Protein AF-A0A1B6LTX6-F1 (afdb_monomer)

Organism: NCBI:txid36148

Foldseek 3Di:
DVVVVVVVVVVVVVVLLVQQVVVLLVQLVPPDLPPFDFDDVVVLVVVLCVVPPDPDDVPVCVVCVVVVSVVVRVVVRSVVSSVVVLVVCVVDPPPCPSHDNRDDPPPPPDPPPPPDDDPVVVVVVVCVCVVVVVVVVVVVVVVVVVVVVVVVVVVVVPPPDDD

Solvent-accessible surface area (backbone atoms only — not comparable to full-atom values): 9751 Å² total; per-residue (Å²): 112,68,71,56,53,51,51,51,53,48,53,54,50,55,49,54,52,50,54,24,50,52,51,47,50,50,54,42,71,69,49,83,63,90,85,43,75,76,78,55,64,71,58,52,52,52,51,52,54,67,70,60,74,57,102,60,74,60,76,69,44,61,73,48,45,59,56,51,51,52,50,52,50,50,51,52,31,46,52,51,46,41,56,51,51,46,52,52,51,68,74,41,76,74,80,50,82,81,50,63,78,76,80,74,76,76,70,72,73,73,75,78,70,68,93,78,64,57,66,68,58,56,49,51,50,49,50,49,54,49,57,57,45,49,55,52,50,53,50,52,52,51,51,52,52,51,52,51,52,52,50,51,52,50,61,70,67,62,78,70,85,87,126

Mean predicted aligned error: 16.26 Å

pLDDT: mean 79.63, std 12.83, range [39.53, 96.12]

Radius of gyration: 28.4 Å; Cα contacts (8 Å, |Δi|>4): 38; chains: 1; bounding box: 57×63×68 Å

Sequence (163 aa):
PYVFAERVCKAVHDRLEAENAIKYQLYVDCMPTVEGPHLQDVVLSRINYKTIQKKVKRDWIADSNELLLQEVKLLYIRTFCEMTFRKVLMKNPGHFPSVTPPKQKEMAAKPKVPGKADFQEVLKYQRWATLYSINSSVRAMQMVVVACLDIQRNSLYNTAYSK

Secondary structure (DSSP, 8-state):
-HHHHHHHHHHHHHHHHHHHHHHHHHHHHTS--TTPPPPPHHHHHHHHHHHHTS---HHHHHHHHHHHHHHHHHHHHHHHHHHHHHHHHHHSTTT-TT--PPPP----------TT--HHHHHHHHHHHHHHHHHHHHHHHHHHHHHHHHHHHHHHHTTS---

Structure (mmCI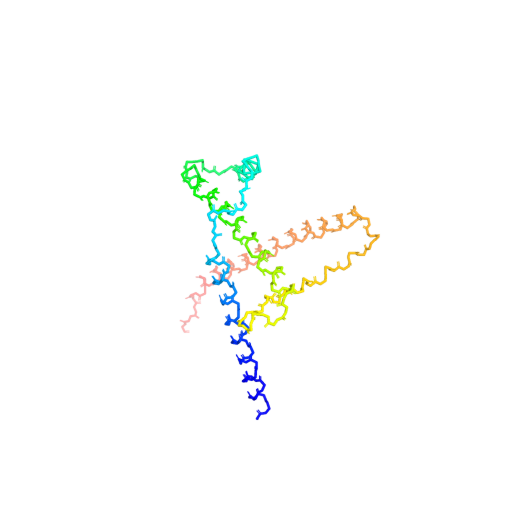F, N/CA/C/O backbone):
data_AF-A0A1B6LTX6-F1
#
_entry.id   AF-A0A1B6LTX6-F1
#
loop_
_atom_site.group_PDB
_atom_site.id
_atom_site.type_symbol
_atom_site.label_atom_id
_atom_site.label_alt_id
_atom_site.label_comp_id
_atom_site.label_asym_id
_atom_site.label_entity_id
_atom_site.label_seq_id
_atom_site.pdbx_PDB_ins_code
_atom_site.Cartn_x
_atom_site.Cartn_y
_atom_site.Cartn_z
_atom_site.occupancy
_atom_site.B_iso_or_equiv
_atom_site.auth_seq_id
_atom_site.auth_comp_id
_atom_site.auth_asym_id
_atom_site.auth_atom_id
_atom_site.pdbx_PDB_model_num
ATOM 1 N N . PRO A 1 1 ? -21.197 -1.316 33.277 1.00 79.62 1 PRO A N 1
ATOM 2 C CA . PRO A 1 1 ? -22.147 -0.962 32.187 1.00 79.62 1 PRO A CA 1
ATOM 3 C C . PRO A 1 1 ? -21.566 0.018 31.152 1.00 79.62 1 PRO A C 1
ATOM 5 O O . PRO A 1 1 ? -21.543 -0.314 29.974 1.00 79.62 1 PRO A O 1
ATOM 8 N N . TYR A 1 2 ? -21.037 1.173 31.581 1.00 88.50 2 TYR A N 1
ATOM 9 C CA . TYR A 1 2 ? -20.524 2.223 30.683 1.00 88.50 2 TYR A CA 1
ATOM 10 C C . TYR A 1 2 ? -19.354 1.769 29.790 1.00 88.50 2 TYR A C 1
ATOM 12 O O . TYR A 1 2 ? -19.431 1.876 28.573 1.00 88.50 2 TYR A O 1
ATOM 20 N N . VAL A 1 3 ? -18.325 1.143 30.374 1.00 92.12 3 VAL A N 1
ATOM 21 C CA . VAL A 1 3 ? -17.152 0.630 29.630 1.00 92.12 3 VAL A CA 1
ATOM 22 C C . VAL A 1 3 ? -17.539 -0.425 28.586 1.00 92.12 3 VAL A C 1
ATOM 24 O O . VAL A 1 3 ? -16.935 -0.514 27.522 1.00 92.12 3 VAL A O 1
ATOM 27 N N . PHE A 1 4 ? -18.557 -1.240 28.873 1.00 93.88 4 PHE A N 1
ATOM 28 C CA . PHE A 1 4 ? -19.065 -2.218 27.911 1.00 93.88 4 PHE A CA 1
ATOM 29 C C . PHE A 1 4 ? -19.769 -1.523 26.740 1.00 93.88 4 PHE A C 1
ATOM 31 O O . PHE A 1 4 ? -19.467 -1.828 25.591 1.00 93.88 4 PHE A O 1
ATOM 38 N N . ALA A 1 5 ? -20.637 -0.546 27.022 1.00 95.19 5 ALA A N 1
ATOM 39 C CA . ALA A 1 5 ? -21.300 0.248 25.989 1.00 95.19 5 ALA A CA 1
ATOM 40 C C . ALA A 1 5 ? -20.290 1.000 25.105 1.00 95.19 5 ALA A C 1
ATOM 42 O O . ALA A 1 5 ? -20.428 1.005 23.885 1.00 95.19 5 ALA A O 1
ATOM 43 N N . GLU A 1 6 ? -19.234 1.559 25.699 1.00 95.00 6 GLU A N 1
ATOM 44 C CA . GLU A 1 6 ? -18.141 2.214 24.975 1.00 95.00 6 GLU A CA 1
ATOM 45 C C . GLU A 1 6 ? -17.409 1.245 24.038 1.00 95.00 6 GLU A C 1
ATOM 47 O O . GLU A 1 6 ? -17.224 1.542 22.858 1.00 95.00 6 GLU A O 1
ATOM 52 N N . ARG A 1 7 ? -17.044 0.052 24.526 1.00 95.06 7 ARG A N 1
ATOM 53 C CA . ARG A 1 7 ? -16.394 -0.983 23.704 1.00 95.06 7 ARG A CA 1
ATOM 54 C C . ARG A 1 7 ? -17.272 -1.431 22.545 1.00 95.06 7 ARG A C 1
ATOM 56 O O . ARG A 1 7 ? -16.766 -1.597 21.441 1.00 95.06 7 ARG A O 1
ATOM 63 N N . VAL A 1 8 ? -18.569 -1.612 22.786 1.00 96.12 8 VAL A N 1
ATOM 64 C CA . VAL A 1 8 ? -19.529 -1.980 21.738 1.00 96.12 8 VAL A CA 1
ATOM 65 C C . VAL A 1 8 ? -19.653 -0.856 20.710 1.00 96.12 8 VAL A C 1
ATOM 67 O O . VAL A 1 8 ? -19.563 -1.121 19.516 1.00 96.12 8 VAL A O 1
ATOM 70 N N . CYS A 1 9 ? -19.779 0.398 21.152 1.00 95.62 9 CYS A N 1
ATOM 71 C CA . CYS A 1 9 ? -19.827 1.561 20.265 1.00 95.62 9 CYS A CA 1
ATOM 72 C C . CYS A 1 9 ? -18.572 1.647 19.384 1.00 95.62 9 CYS A C 1
ATOM 74 O O . CYS A 1 9 ? -18.671 1.772 18.163 1.00 95.62 9 CYS A O 1
ATOM 76 N N . LYS A 1 10 ? -17.391 1.477 19.989 1.00 94.94 10 LYS A N 1
ATOM 77 C CA . LYS A 1 10 ? -16.117 1.450 19.272 1.00 94.94 10 LYS A CA 1
ATOM 78 C C . LYS A 1 10 ? -16.047 0.299 18.269 1.00 94.94 10 LYS A C 1
ATOM 80 O O . LYS A 1 10 ? -15.735 0.538 17.112 1.00 94.94 10 LYS A O 1
ATOM 85 N N . ALA A 1 11 ? -16.399 -0.921 18.670 1.00 96.06 11 ALA A N 1
ATOM 86 C CA . ALA A 1 11 ? -16.388 -2.077 17.775 1.00 96.06 11 ALA A CA 1
ATOM 87 C C . ALA A 1 11 ? -17.328 -1.893 16.570 1.00 96.06 11 ALA A C 1
ATOM 89 O O . ALA A 1 11 ? -16.989 -2.270 15.449 1.00 96.06 11 ALA A O 1
ATOM 90 N N . VAL A 1 12 ? -18.499 -1.281 16.779 1.00 95.81 12 VAL A N 1
ATOM 91 C CA . VAL A 1 12 ? -19.429 -0.942 15.693 1.00 95.81 12 VAL A CA 1
ATOM 92 C C . VAL A 1 12 ? -18.828 0.114 14.764 1.00 95.81 12 VAL A C 1
ATOM 94 O O . VAL A 1 12 ? -18.940 -0.032 13.547 1.00 95.81 12 VAL A O 1
ATOM 97 N N . HIS A 1 13 ? -18.173 1.142 15.308 1.00 93.00 13 HIS A N 1
ATOM 98 C CA . HIS A 1 13 ? -17.490 2.162 14.511 1.00 93.00 13 HIS A CA 1
ATOM 99 C C . HIS A 1 13 ? -16.350 1.569 13.676 1.00 93.00 13 HIS A C 1
ATOM 101 O O . HIS A 1 13 ? -16.315 1.773 12.464 1.00 93.00 13 HIS A O 1
ATOM 107 N N . ASP A 1 14 ? -15.477 0.780 14.305 1.00 92.12 14 ASP A N 1
ATOM 108 C CA . ASP A 1 14 ? -14.331 0.136 13.662 1.00 92.12 14 ASP A CA 1
ATOM 109 C C . ASP A 1 14 ? -14.796 -0.807 12.537 1.00 92.12 14 ASP A C 1
ATOM 111 O O . ASP A 1 14 ? -14.211 -0.826 11.453 1.00 92.12 14 ASP A O 1
ATOM 115 N N . ARG A 1 15 ? -15.901 -1.542 12.746 1.00 94.19 15 ARG A N 1
ATOM 116 C CA . ARG A 1 15 ? -16.520 -2.374 11.703 1.00 94.19 15 ARG A CA 1
ATOM 117 C C . ARG A 1 15 ? -16.983 -1.537 10.513 1.00 94.19 15 ARG A C 1
ATOM 119 O O . ARG A 1 15 ? -16.692 -1.894 9.376 1.00 94.19 15 ARG A O 1
ATOM 126 N N . LEU A 1 16 ? -17.700 -0.439 10.758 1.00 91.06 16 LEU A N 1
ATOM 127 C CA . LEU A 1 16 ? -18.189 0.437 9.689 1.00 91.06 16 LEU A CA 1
ATOM 128 C C . LEU A 1 16 ? -17.034 1.068 8.903 1.00 91.06 16 LEU A C 1
ATOM 130 O O . LEU A 1 16 ? -17.103 1.159 7.678 1.00 91.06 16 LEU A O 1
ATOM 134 N N . GLU A 1 17 ? -15.960 1.465 9.586 1.00 90.75 17 GLU A N 1
ATOM 135 C CA . GLU A 1 17 ? -14.755 1.992 8.946 1.00 90.75 17 GLU A CA 1
ATOM 136 C C . GLU A 1 17 ? -14.069 0.934 8.072 1.00 90.75 17 GLU A C 1
ATOM 138 O O . GLU A 1 17 ? -13.731 1.217 6.919 1.00 90.75 17 GLU A O 1
ATOM 143 N N . ALA A 1 18 ? -13.928 -0.297 8.571 1.00 91.19 18 ALA A N 1
ATOM 144 C CA . ALA A 1 18 ? -13.354 -1.407 7.816 1.00 91.19 18 ALA A CA 1
ATOM 145 C C . ALA A 1 18 ? -14.202 -1.776 6.588 1.00 91.19 18 ALA A C 1
ATOM 147 O O . ALA A 1 18 ? -13.669 -1.904 5.486 1.00 91.19 18 ALA A O 1
ATOM 148 N N . GLU A 1 19 ? -15.524 -1.888 6.743 1.00 92.50 19 GLU A N 1
ATOM 149 C CA . GLU A 1 19 ? -16.448 -2.149 5.633 1.00 92.50 19 GLU A CA 1
ATOM 150 C C . GLU A 1 19 ? -16.364 -1.061 4.564 1.00 92.50 19 GLU A C 1
ATOM 152 O O . GLU A 1 19 ? -16.322 -1.358 3.369 1.00 92.50 19 GLU A O 1
ATOM 157 N N . ASN A 1 20 ? -16.302 0.202 4.985 1.00 91.38 20 ASN A N 1
ATOM 158 C CA . ASN A 1 20 ? -16.135 1.324 4.077 1.00 91.38 20 ASN A CA 1
ATOM 159 C C . ASN A 1 20 ? -14.791 1.267 3.333 1.00 91.38 20 ASN A C 1
ATOM 161 O O . ASN A 1 20 ? -14.758 1.487 2.124 1.00 91.38 20 ASN A O 1
ATOM 165 N N . ALA A 1 21 ? -13.697 0.935 4.024 1.00 90.19 21 ALA A N 1
ATOM 166 C CA . ALA A 1 21 ? -12.375 0.803 3.417 1.00 90.19 21 ALA A CA 1
ATOM 167 C C . ALA A 1 21 ? -12.327 -0.326 2.375 1.00 90.19 21 ALA A C 1
ATOM 169 O O . ALA A 1 21 ? -11.792 -0.127 1.284 1.00 90.19 21 ALA A O 1
ATOM 170 N N . ILE A 1 22 ? -12.931 -1.480 2.676 1.00 92.44 22 ILE A N 1
ATOM 171 C CA . ILE A 1 22 ? -13.027 -2.612 1.743 1.00 92.44 22 ILE A CA 1
ATOM 172 C C . ILE A 1 22 ? -13.838 -2.214 0.512 1.00 92.44 22 ILE A C 1
ATOM 174 O O . ILE A 1 22 ? -13.375 -2.410 -0.609 1.00 92.44 22 ILE A O 1
ATOM 178 N N . LYS A 1 23 ? -15.018 -1.607 0.702 1.00 91.50 23 LYS A N 1
ATOM 179 C CA . LYS A 1 23 ? -15.851 -1.131 -0.412 1.00 91.50 23 LYS A CA 1
ATOM 180 C C . LYS A 1 23 ? -15.088 -0.136 -1.274 1.00 91.50 23 LYS A C 1
ATOM 182 O O . LYS A 1 23 ? -15.062 -0.292 -2.487 1.00 91.50 23 LYS A O 1
ATOM 187 N N . TYR A 1 24 ? -14.446 0.856 -0.659 1.00 92.00 24 TYR A N 1
ATOM 188 C CA . TYR A 1 24 ? -13.656 1.857 -1.369 1.00 92.00 24 TYR A CA 1
ATOM 189 C C . TYR A 1 24 ? -12.577 1.211 -2.248 1.00 92.00 24 TYR A C 1
ATOM 191 O O . TYR A 1 24 ? -12.491 1.534 -3.429 1.00 92.00 24 TYR A O 1
ATOM 199 N N . GLN A 1 25 ? -11.797 0.273 -1.700 1.00 92.06 25 GLN A N 1
ATOM 200 C CA . GLN A 1 25 ? -10.760 -0.428 -2.466 1.00 92.06 25 GLN A CA 1
ATOM 201 C C . GLN A 1 25 ? -11.347 -1.291 -3.582 1.00 92.06 25 GLN A C 1
ATOM 203 O O . GLN A 1 25 ? -10.830 -1.267 -4.692 1.00 92.06 25 GLN A O 1
ATOM 208 N N . LEU A 1 26 ? -12.461 -1.981 -3.328 1.00 92.50 26 LEU A N 1
ATOM 209 C CA . LEU A 1 26 ? -13.153 -2.760 -4.352 1.00 92.50 26 LEU A CA 1
ATOM 210 C C . LEU A 1 26 ? -13.599 -1.879 -5.527 1.00 92.50 26 LEU A C 1
ATOM 212 O O . LEU A 1 26 ? -13.403 -2.255 -6.676 1.00 92.50 26 LEU A O 1
ATOM 216 N N . TYR A 1 27 ? -14.147 -0.689 -5.261 1.00 91.12 27 TYR A N 1
ATOM 217 C CA . TYR A 1 27 ? -14.515 0.248 -6.327 1.00 91.12 27 TYR A CA 1
ATOM 218 C C . TYR A 1 27 ? -13.311 0.680 -7.155 1.00 91.12 27 TYR A C 1
ATOM 220 O O . TYR A 1 27 ? -13.411 0.704 -8.378 1.00 91.12 27 TYR A O 1
ATOM 228 N N . VAL A 1 28 ? -12.190 1.003 -6.504 1.00 91.00 28 VAL A N 1
ATOM 229 C CA . VAL A 1 28 ? -10.943 1.370 -7.190 1.00 91.00 28 VAL A CA 1
ATOM 230 C C . VAL A 1 28 ? -10.435 0.211 -8.054 1.00 91.00 28 VAL A C 1
ATOM 232 O O . VAL A 1 28 ? -10.038 0.440 -9.194 1.00 91.00 28 VAL A O 1
ATOM 235 N N . ASP A 1 29 ? -10.514 -1.020 -7.553 1.00 90.75 29 ASP A N 1
ATOM 236 C CA . ASP A 1 29 ? -10.005 -2.221 -8.230 1.00 90.75 29 ASP A CA 1
ATOM 237 C C . ASP A 1 29 ? -10.873 -2.666 -9.399 1.00 90.75 29 ASP A C 1
ATOM 239 O O . ASP A 1 29 ? -10.371 -3.230 -10.369 1.00 90.75 29 ASP A O 1
ATOM 243 N N . CYS A 1 30 ? -12.164 -2.356 -9.339 1.00 90.25 30 CYS A N 1
ATOM 244 C CA . CYS A 1 30 ? -13.100 -2.587 -10.427 1.00 90.25 30 CYS A CA 1
ATOM 245 C C . CYS A 1 30 ? -13.180 -1.417 -11.423 1.00 90.25 30 CYS A C 1
ATOM 247 O O . CYS A 1 30 ? -13.979 -1.490 -12.359 1.00 90.25 30 CYS A O 1
ATOM 249 N N . MET A 1 31 ? -12.402 -0.335 -11.259 1.00 88.56 31 MET A N 1
ATOM 250 C CA . MET A 1 31 ? -12.407 0.746 -12.249 1.00 88.56 31 MET A CA 1
ATOM 251 C C . MET A 1 31 ? -11.819 0.259 -13.581 1.00 88.56 31 MET A C 1
ATOM 253 O O . MET A 1 31 ? -10.803 -0.437 -13.593 1.00 88.56 31 MET A O 1
ATOM 257 N N . PRO A 1 32 ? -12.416 0.649 -14.721 1.00 85.31 32 PRO A N 1
ATOM 258 C CA . PRO A 1 32 ? -11.897 0.273 -16.027 1.00 85.31 32 PRO A CA 1
ATOM 259 C C . PRO A 1 32 ? -10.491 0.853 -16.231 1.00 85.31 32 PRO A C 1
ATOM 261 O O . PRO A 1 32 ? -10.278 2.060 -16.121 1.00 85.31 32 PRO A O 1
ATOM 264 N N . THR A 1 33 ? -9.533 -0.020 -16.543 1.00 79.19 33 THR A N 1
ATOM 265 C CA . THR A 1 33 ? -8.112 0.323 -16.728 1.00 79.19 33 THR A CA 1
ATOM 266 C C . THR A 1 33 ? -7.697 0.442 -18.196 1.00 79.19 33 THR A C 1
ATOM 268 O O . THR A 1 33 ? -6.610 0.941 -18.476 1.00 79.19 33 THR A O 1
ATOM 271 N N . VAL A 1 34 ? -8.558 0.018 -19.131 1.00 73.19 34 VAL A N 1
ATOM 272 C CA . VAL A 1 34 ? -8.250 -0.113 -20.570 1.00 73.19 34 VAL A CA 1
ATOM 273 C C . VAL A 1 34 ? -7.900 1.230 -21.226 1.00 73.19 34 VAL A C 1
ATOM 275 O O . VAL A 1 34 ? -6.990 1.290 -22.045 1.00 73.19 34 VAL A O 1
ATOM 278 N N . GLU A 1 35 ? -8.559 2.315 -20.817 1.00 71.38 35 GLU A N 1
ATOM 279 C CA . GLU A 1 35 ? -8.303 3.686 -21.302 1.00 71.38 35 GLU A CA 1
ATOM 280 C C . GLU A 1 35 ? -7.593 4.555 -20.246 1.00 71.38 35 GLU A C 1
ATOM 282 O O . GLU A 1 35 ? -7.631 5.786 -20.285 1.00 71.38 35 GLU A O 1
ATOM 287 N N . GLY A 1 36 ? -6.973 3.917 -19.250 1.00 72.50 36 GLY A N 1
ATOM 288 C CA . GLY A 1 36 ? -6.288 4.605 -18.163 1.00 72.50 36 GLY A CA 1
ATOM 289 C C . GLY A 1 36 ? -5.067 5.403 -18.639 1.00 72.50 36 GLY A C 1
ATOM 290 O O . GLY A 1 36 ? -4.520 5.155 -19.717 1.00 72.50 36 GLY A O 1
ATOM 291 N N . PRO A 1 37 ? -4.581 6.361 -17.832 1.00 82.12 37 PRO A N 1
ATOM 292 C CA . PRO A 1 37 ? -3.392 7.120 -18.186 1.00 82.12 37 PRO A CA 1
ATOM 293 C C . PRO A 1 37 ? -2.177 6.201 -18.282 1.00 82.12 37 PRO A C 1
ATOM 295 O O . PRO A 1 37 ? -1.912 5.385 -17.396 1.00 82.12 37 PRO A O 1
ATOM 298 N N . HIS A 1 38 ? -1.400 6.378 -19.346 1.00 84.12 38 HIS A N 1
ATOM 299 C CA . HIS A 1 38 ? -0.183 5.608 -19.543 1.00 84.12 38 HIS A CA 1
ATOM 300 C C . HIS A 1 38 ? 1.021 6.315 -18.923 1.00 84.12 38 HIS A C 1
ATOM 302 O O . HIS A 1 38 ? 1.210 7.525 -19.077 1.00 84.12 38 HIS A O 1
ATOM 308 N N . LEU A 1 39 ? 1.867 5.546 -18.240 1.00 87.19 39 LEU A N 1
ATOM 309 C CA . LEU A 1 39 ? 3.146 6.050 -17.761 1.00 87.19 39 LEU A CA 1
ATOM 310 C C . LEU A 1 39 ? 4.108 6.174 -18.950 1.00 87.19 39 LEU A C 1
ATOM 312 O O . LEU A 1 39 ? 4.319 5.208 -19.675 1.00 87.19 39 LEU A O 1
ATOM 316 N N . GLN A 1 40 ? 4.706 7.352 -19.137 1.00 90.50 40 GLN A N 1
ATOM 317 C CA . GLN A 1 40 ? 5.662 7.586 -20.224 1.00 90.50 40 GLN A CA 1
ATOM 318 C C . GLN A 1 40 ? 6.887 6.667 -20.107 1.00 90.50 40 GLN A C 1
ATOM 320 O O . GLN A 1 40 ? 7.485 6.560 -19.030 1.00 90.50 40 GLN A O 1
ATOM 325 N N . ASP A 1 41 ? 7.335 6.100 -21.228 1.00 89.12 41 ASP A N 1
ATOM 326 C CA . ASP A 1 41 ? 8.473 5.168 -21.261 1.00 89.12 41 ASP A CA 1
ATOM 327 C C . ASP A 1 41 ? 9.782 5.798 -20.769 1.00 89.12 41 ASP A C 1
ATOM 329 O O . ASP A 1 41 ? 10.612 5.124 -20.159 1.00 89.12 41 ASP A O 1
ATOM 333 N N . VAL A 1 42 ? 9.953 7.114 -20.939 1.00 92.56 42 VAL A N 1
ATOM 334 C CA . VAL A 1 42 ? 11.101 7.863 -20.398 1.00 92.56 42 VAL A CA 1
ATOM 335 C C . VAL A 1 42 ? 11.117 7.816 -18.866 1.00 92.56 42 VAL A C 1
ATOM 337 O O . VAL A 1 42 ? 12.165 7.632 -18.242 1.00 92.56 42 VAL A O 1
ATOM 340 N N . VAL A 1 43 ? 9.947 7.955 -18.235 1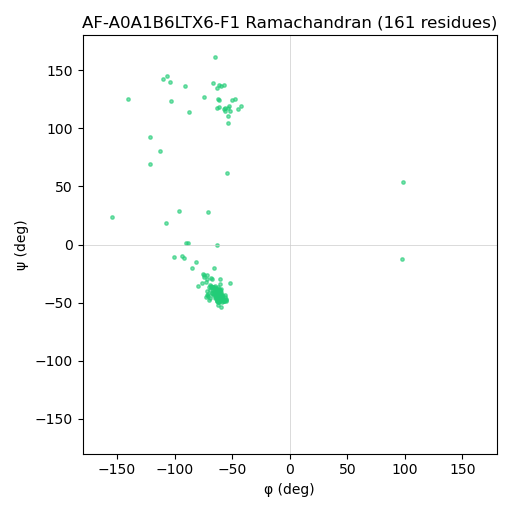.00 90.69 43 VAL A N 1
ATOM 341 C CA . VAL A 1 43 ? 9.808 7.894 -16.774 1.00 90.69 43 VAL A CA 1
ATOM 342 C C . VAL A 1 43 ? 10.012 6.465 -16.289 1.00 90.69 43 VAL A C 1
ATOM 344 O O . VAL A 1 43 ? 10.741 6.264 -15.317 1.00 90.69 43 VAL A O 1
ATOM 347 N N . LEU A 1 44 ? 9.436 5.488 -16.991 1.00 91.00 44 LEU A N 1
ATOM 348 C CA . LEU A 1 44 ? 9.612 4.066 -16.710 1.00 91.00 44 LEU A CA 1
ATOM 349 C C . LEU A 1 44 ? 11.098 3.667 -16.764 1.00 91.00 44 LEU A C 1
ATOM 351 O O . LEU A 1 44 ? 11.626 3.087 -15.817 1.00 91.00 44 LEU A O 1
ATOM 355 N N . SER A 1 45 ? 11.803 4.082 -17.818 1.00 89.44 45 SER A N 1
ATOM 356 C CA . SER A 1 45 ? 13.240 3.847 -18.004 1.00 89.44 45 SER A CA 1
ATOM 357 C C . SER A 1 45 ? 14.068 4.483 -16.890 1.00 89.44 45 SER A C 1
ATOM 359 O O . SER A 1 45 ? 15.011 3.880 -16.381 1.00 89.44 45 SER A O 1
ATOM 361 N N . ARG A 1 46 ? 13.688 5.687 -16.443 1.00 91.31 46 ARG A N 1
ATOM 362 C CA . ARG A 1 46 ? 14.339 6.365 -15.315 1.00 91.31 46 ARG A CA 1
ATOM 363 C C . ARG A 1 46 ? 14.119 5.640 -13.986 1.00 91.31 46 ARG A C 1
ATOM 365 O O . ARG A 1 46 ? 15.041 5.607 -13.173 1.00 91.31 46 ARG A O 1
ATOM 372 N N . ILE A 1 47 ? 12.922 5.101 -13.746 1.00 88.25 47 ILE A N 1
ATOM 373 C CA . ILE A 1 47 ? 12.625 4.281 -12.561 1.00 88.25 47 ILE A CA 1
ATOM 374 C C . ILE A 1 47 ? 13.498 3.026 -12.597 1.00 88.25 47 ILE A C 1
ATOM 376 O O . ILE A 1 47 ? 14.251 2.801 -11.655 1.00 88.25 47 ILE A O 1
ATOM 380 N N . ASN A 1 48 ? 13.478 2.305 -13.720 1.00 87.81 48 ASN A N 1
ATOM 381 C CA . ASN A 1 48 ? 14.250 1.085 -13.941 1.00 87.81 48 ASN A CA 1
ATOM 382 C C . ASN A 1 48 ? 15.762 1.295 -13.732 1.00 87.81 48 ASN A C 1
ATOM 384 O O . ASN A 1 48 ? 16.441 0.543 -13.036 1.00 87.81 48 ASN A O 1
ATOM 388 N N . TYR A 1 49 ? 16.302 2.383 -14.283 1.00 86.38 49 TYR A N 1
ATOM 389 C CA . TYR A 1 49 ? 17.709 2.735 -14.119 1.00 86.38 49 TYR A CA 1
ATOM 390 C C . TYR A 1 49 ? 18.078 2.975 -12.648 1.00 86.38 49 TYR A C 1
ATOM 392 O O . TYR A 1 49 ? 19.110 2.501 -12.178 1.00 86.38 49 TYR A O 1
ATOM 400 N N . LYS A 1 50 ? 17.228 3.678 -11.890 1.00 84.56 50 LYS A N 1
ATOM 401 C CA . LYS A 1 50 ? 17.477 3.966 -10.469 1.00 84.56 50 LYS A CA 1
ATOM 402 C C . LYS A 1 50 ? 17.335 2.740 -9.567 1.00 84.56 50 LYS A C 1
ATOM 404 O O . LYS A 1 50 ? 18.000 2.689 -8.534 1.00 84.56 50 LYS A O 1
ATOM 409 N N . THR A 1 51 ? 16.487 1.777 -9.920 1.00 80.25 51 THR A N 1
ATOM 410 C CA . THR A 1 51 ? 16.272 0.559 -9.124 1.00 80.25 51 THR A CA 1
ATOM 411 C C . THR A 1 51 ? 17.379 -0.474 -9.335 1.00 80.25 51 THR A C 1
ATOM 413 O O . THR A 1 51 ? 17.800 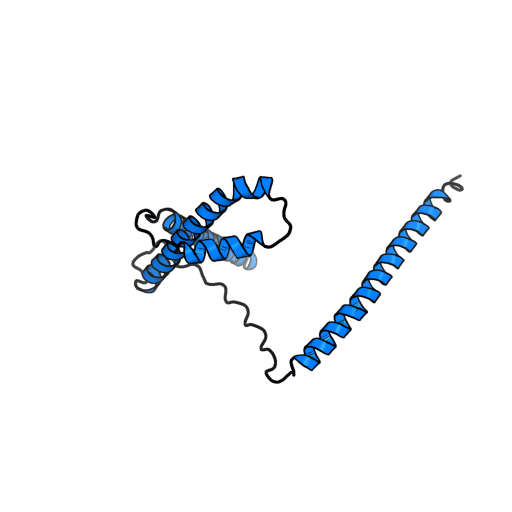-1.109 -8.370 1.00 80.25 51 THR A O 1
ATOM 416 N N . ILE A 1 52 ? 17.924 -0.589 -10.551 1.00 77.75 52 ILE A N 1
ATOM 417 C CA . ILE A 1 52 ? 18.955 -1.585 -10.908 1.00 77.75 52 ILE A CA 1
ATOM 418 C C . ILE A 1 52 ? 20.380 -1.162 -10.490 1.00 77.75 52 ILE A C 1
ATOM 420 O O . ILE A 1 52 ? 21.283 -1.990 -10.413 1.00 77.75 52 ILE A O 1
ATOM 424 N N . GLN A 1 53 ? 20.611 0.108 -10.146 1.00 66.19 53 GLN A N 1
ATOM 425 C CA . GLN A 1 53 ? 21.950 0.668 -9.890 1.00 66.19 53 GLN A CA 1
ATOM 426 C C . GLN A 1 53 ? 22.752 0.079 -8.706 1.00 66.19 53 GLN A C 1
ATOM 428 O O . GLN A 1 53 ? 23.889 0.494 -8.473 1.00 66.19 53 GLN A O 1
ATOM 433 N N . LYS A 1 54 ? 22.225 -0.890 -7.952 1.00 59.12 54 LYS A N 1
ATOM 434 C CA . LYS A 1 54 ? 22.953 -1.553 -6.859 1.00 59.12 54 LYS A CA 1
ATOM 435 C C . LYS A 1 54 ? 23.363 -2.965 -7.268 1.00 59.12 54 LYS A C 1
ATOM 437 O O . LYS A 1 54 ? 22.644 -3.627 -7.996 1.00 59.12 54 LYS A O 1
ATOM 442 N N . LYS A 1 55 ? 24.534 -3.399 -6.785 1.00 58.62 55 LYS A N 1
ATOM 443 C CA . LYS A 1 55 ? 25.232 -4.683 -7.019 1.00 58.62 55 LYS A CA 1
ATOM 444 C C . LYS A 1 55 ? 24.387 -5.937 -6.704 1.00 58.62 55 LYS A C 1
ATOM 446 O O . LYS A 1 55 ? 24.733 -6.711 -5.817 1.00 58.62 55 LYS A O 1
ATOM 451 N N . VAL A 1 56 ? 23.273 -6.137 -7.391 1.00 58.50 56 VAL A N 1
ATOM 452 C CA . VAL A 1 56 ? 22.387 -7.287 -7.224 1.00 58.50 56 VAL A CA 1
ATOM 453 C C . VAL A 1 56 ? 22.620 -8.237 -8.398 1.00 58.50 56 VAL A C 1
ATOM 455 O O . VAL A 1 56 ? 22.871 -7.799 -9.522 1.00 58.50 56 VAL A O 1
ATOM 458 N N . LYS A 1 57 ? 22.635 -9.545 -8.112 1.00 59.91 57 LYS A N 1
ATOM 459 C CA . LYS A 1 57 ? 22.871 -10.612 -9.095 1.00 59.91 57 LYS A CA 1
ATOM 460 C C . LYS A 1 57 ? 21.899 -10.448 -10.270 1.00 59.91 57 LYS A C 1
ATOM 462 O O . LYS A 1 57 ? 20.689 -10.479 -10.069 1.00 59.91 57 LYS A O 1
ATOM 467 N N . ARG A 1 58 ? 22.446 -10.220 -11.469 1.00 63.97 58 ARG A N 1
ATOM 468 C CA . ARG A 1 58 ? 21.698 -9.768 -12.655 1.00 63.97 58 ARG A CA 1
ATOM 469 C C . ARG A 1 58 ? 20.732 -10.816 -13.204 1.00 63.97 58 ARG A C 1
ATOM 471 O O . ARG A 1 58 ? 19.702 -10.433 -13.743 1.00 63.97 58 ARG A O 1
ATOM 478 N N . ASP A 1 59 ? 21.036 -12.095 -13.010 1.00 67.25 59 ASP A N 1
ATOM 479 C CA . ASP A 1 59 ? 20.350 -13.168 -13.733 1.00 67.25 59 ASP A CA 1
ATOM 480 C C . ASP A 1 59 ? 18.893 -13.347 -13.271 1.00 67.25 59 ASP A C 1
ATOM 482 O O . ASP A 1 59 ? 17.995 -13.380 -14.097 1.00 67.25 59 ASP A O 1
ATOM 486 N N . TRP A 1 60 ? 18.619 -13.328 -11.960 1.00 65.06 60 TRP A N 1
ATOM 487 C CA . TRP A 1 60 ? 17.239 -13.434 -11.442 1.00 65.06 60 TRP A CA 1
ATOM 488 C C . TRP A 1 60 ? 16.422 -12.139 -11.595 1.00 65.06 60 TRP A C 1
ATOM 490 O O . TRP A 1 60 ? 15.190 -12.158 -11.657 1.00 65.06 60 TRP A O 1
ATOM 500 N N . ILE A 1 61 ? 17.109 -10.993 -11.650 1.00 68.50 61 ILE A N 1
ATOM 501 C CA . ILE A 1 61 ? 16.450 -9.699 -11.828 1.00 68.50 61 ILE A CA 1
ATOM 502 C C . ILE A 1 61 ? 15.925 -9.565 -13.246 1.00 68.50 61 ILE A C 1
ATOM 504 O O . ILE A 1 61 ? 14.831 -9.046 -13.395 1.00 68.50 61 ILE A O 1
ATOM 508 N N . ALA A 1 62 ? 16.661 -10.008 -14.267 1.00 69.00 62 ALA A N 1
ATOM 509 C CA . ALA A 1 62 ? 16.235 -9.849 -15.656 1.00 69.00 62 ALA A CA 1
ATOM 510 C C . ALA A 1 62 ? 14.838 -10.450 -15.899 1.00 69.00 62 ALA A C 1
ATOM 512 O O . ALA A 1 62 ? 13.968 -9.746 -16.410 1.00 69.00 62 ALA A O 1
ATOM 513 N N . ASP A 1 63 ? 14.606 -11.672 -15.413 1.00 73.19 63 ASP A N 1
ATOM 514 C CA . ASP A 1 63 ? 13.328 -12.382 -15.556 1.00 73.19 63 ASP A CA 1
ATOM 515 C C . ASP A 1 63 ? 12.192 -11.728 -14.750 1.00 73.19 63 ASP A C 1
ATOM 517 O O . ASP A 1 63 ? 11.046 -11.673 -15.191 1.00 73.19 63 ASP A O 1
ATOM 521 N N . SER A 1 64 ? 12.504 -11.185 -13.569 1.00 81.00 64 SER A N 1
ATOM 522 C CA . SER A 1 64 ? 11.504 -10.550 -12.697 1.00 81.00 64 SER A CA 1
ATOM 523 C C . SER A 1 64 ? 11.245 -9.081 -13.051 1.00 81.00 64 SER A C 1
ATOM 525 O O . SER A 1 64 ? 10.221 -8.520 -12.670 1.00 81.00 64 SER A O 1
ATOM 527 N N . ASN A 1 65 ? 12.164 -8.422 -13.760 1.00 84.62 65 ASN A N 1
ATOM 528 C CA . ASN A 1 65 ? 12.109 -6.982 -13.989 1.00 84.62 65 ASN A CA 1
ATOM 529 C C . ASN A 1 65 ? 10.978 -6.597 -14.937 1.00 84.62 65 ASN A C 1
ATOM 531 O O . ASN A 1 65 ? 10.345 -5.566 -14.735 1.00 84.62 65 ASN A O 1
ATOM 535 N N . GLU A 1 66 ? 10.691 -7.416 -15.949 1.00 84.94 66 GLU A N 1
ATOM 536 C CA . GLU A 1 66 ? 9.555 -7.159 -16.833 1.00 84.94 66 GLU A CA 1
ATOM 537 C C . GLU A 1 66 ? 8.230 -7.199 -16.060 1.00 84.94 66 GLU A C 1
ATOM 539 O O . GLU A 1 66 ? 7.438 -6.260 -16.162 1.00 84.94 66 GLU A O 1
ATOM 544 N N . LEU A 1 67 ? 8.036 -8.218 -15.215 1.00 88.62 67 LEU A N 1
ATOM 545 C CA . LEU A 1 67 ? 6.865 -8.332 -14.340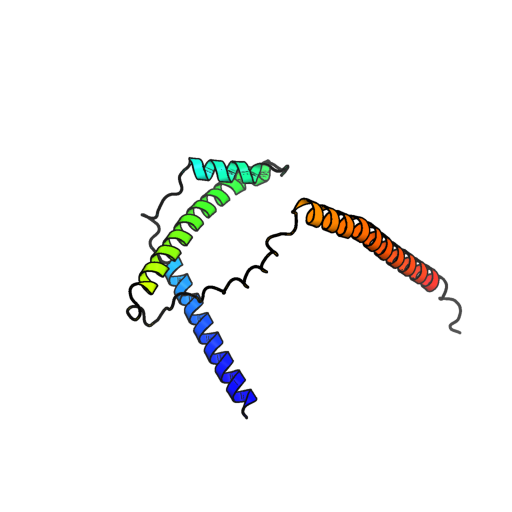 1.00 88.62 67 LEU A CA 1
ATOM 546 C C . LEU A 1 67 ? 6.757 -7.129 -13.395 1.00 88.62 67 LEU A C 1
ATOM 548 O O . LEU A 1 67 ? 5.702 -6.507 -13.302 1.00 88.62 67 LEU A O 1
ATOM 552 N N . LEU A 1 68 ? 7.867 -6.726 -12.770 1.00 88.56 68 LEU A N 1
ATOM 553 C CA . LEU A 1 68 ? 7.906 -5.549 -11.898 1.00 88.56 68 LEU A CA 1
ATOM 554 C C . LEU A 1 68 ? 7.556 -4.257 -12.648 1.00 88.56 68 LEU A C 1
ATOM 556 O O . LEU A 1 68 ? 6.858 -3.395 -12.118 1.00 88.56 68 LEU A O 1
ATOM 560 N N . LEU A 1 69 ? 8.013 -4.092 -13.891 1.00 89.50 69 LEU A N 1
ATOM 561 C CA . LEU A 1 69 ? 7.664 -2.924 -14.699 1.00 89.50 69 LEU A CA 1
ATOM 562 C C . LEU A 1 69 ? 6.182 -2.921 -15.090 1.00 89.50 69 LEU A C 1
ATOM 564 O O . LEU A 1 69 ? 5.564 -1.853 -15.101 1.00 89.50 69 LEU A O 1
ATOM 568 N N . GLN A 1 70 ? 5.598 -4.087 -15.369 1.00 89.25 70 GLN A N 1
ATOM 569 C CA . GLN A 1 70 ? 4.157 -4.223 -15.588 1.00 89.25 70 GLN A CA 1
ATOM 570 C C . GLN A 1 70 ? 3.365 -3.873 -14.318 1.00 89.25 70 GLN A C 1
ATOM 572 O O . GLN A 1 70 ? 2.407 -3.102 -14.392 1.00 89.25 70 GLN A O 1
ATOM 577 N N . GLU A 1 71 ? 3.806 -4.335 -13.146 1.00 90.88 71 GLU A N 1
ATOM 578 C CA . GLU A 1 71 ? 3.208 -3.972 -11.855 1.00 90.88 71 GLU A CA 1
ATOM 579 C C . GLU A 1 71 ? 3.278 -2.465 -11.596 1.00 90.88 71 GLU A C 1
ATOM 581 O O . GLU A 1 71 ? 2.290 -1.859 -11.183 1.00 90.88 71 GLU A O 1
ATOM 586 N N . VAL A 1 72 ? 4.409 -1.820 -11.897 1.00 91.94 72 VAL A N 1
ATOM 587 C CA . VAL A 1 72 ? 4.556 -0.361 -11.772 1.00 91.94 72 VAL A CA 1
ATOM 588 C C . VAL A 1 72 ? 3.554 0.375 -12.664 1.00 91.94 72 VAL A C 1
ATOM 590 O O . VAL A 1 72 ? 2.948 1.354 -12.220 1.00 91.94 72 VAL A O 1
ATOM 593 N N . LYS A 1 73 ? 3.339 -0.089 -13.903 1.00 90.94 73 LYS A N 1
ATOM 594 C CA . LYS A 1 73 ? 2.325 0.483 -14.804 1.00 90.94 73 LYS A CA 1
ATOM 595 C C . LYS A 1 73 ? 0.911 0.305 -14.242 1.00 90.94 73 LYS A C 1
ATOM 597 O O . LYS A 1 73 ? 0.141 1.264 -14.231 1.00 90.94 73 LYS A O 1
ATOM 602 N N . LEU A 1 74 ? 0.583 -0.877 -13.722 1.00 90.38 74 LEU A N 1
ATOM 603 C CA . LEU A 1 74 ? -0.725 -1.160 -13.125 1.00 90.38 74 LEU A CA 1
ATOM 604 C C . LEU A 1 74 ? -0.968 -0.301 -11.877 1.00 90.38 74 LEU A C 1
ATOM 606 O O . LEU A 1 74 ? -2.020 0.324 -11.752 1.00 90.38 74 LEU A O 1
ATOM 610 N N . LEU A 1 75 ? 0.022 -0.190 -10.990 1.00 91.00 75 LEU A N 1
ATOM 611 C CA . LEU A 1 75 ? -0.044 0.660 -9.800 1.00 91.00 75 LEU A CA 1
ATOM 612 C C . LEU A 1 75 ? -0.225 2.138 -10.161 1.00 91.00 75 LEU A C 1
ATOM 614 O O . LEU A 1 75 ? -0.980 2.850 -9.497 1.00 91.00 75 LEU A O 1
ATOM 618 N N . TYR A 1 76 ? 0.422 2.610 -11.226 1.00 92.25 76 TYR A N 1
ATOM 619 C CA . TYR A 1 76 ? 0.210 3.966 -11.723 1.00 92.25 76 TYR A CA 1
ATOM 620 C C . TYR A 1 76 ? -1.249 4.200 -12.147 1.00 92.25 76 TYR A C 1
ATOM 622 O O . TYR A 1 76 ? -1.857 5.188 -11.736 1.00 92.25 76 TYR A O 1
ATOM 630 N N . ILE A 1 77 ? -1.845 3.263 -12.887 1.00 91.56 77 ILE A N 1
ATOM 631 C CA . ILE A 1 77 ? -3.259 3.348 -13.277 1.00 91.56 77 ILE A CA 1
ATOM 632 C C . ILE A 1 77 ? -4.158 3.304 -12.034 1.00 91.56 77 ILE A C 1
ATOM 634 O O . ILE A 1 77 ? -4.994 4.189 -11.859 1.00 91.56 77 ILE A O 1
ATOM 638 N N . ARG A 1 78 ? -3.938 2.348 -11.119 1.00 91.69 78 ARG A N 1
ATOM 639 C CA . ARG A 1 78 ? -4.706 2.208 -9.867 1.00 91.69 78 ARG A CA 1
ATOM 640 C C . ARG A 1 78 ? -4.688 3.493 -9.042 1.00 91.69 78 ARG A C 1
ATOM 642 O O . ARG A 1 78 ? -5.734 3.956 -8.600 1.00 91.69 78 ARG A O 1
ATOM 649 N N . THR A 1 79 ? -3.513 4.094 -8.857 1.00 91.75 79 THR A N 1
ATOM 650 C CA . THR A 1 79 ? -3.377 5.346 -8.094 1.00 91.75 79 THR A CA 1
ATOM 651 C C . THR A 1 79 ? -4.072 6.516 -8.784 1.00 91.75 79 THR A C 1
ATOM 653 O O . THR A 1 79 ? -4.687 7.350 -8.119 1.00 91.75 79 THR A O 1
ATOM 656 N N . PHE A 1 80 ? -4.049 6.581 -10.114 1.00 91.19 80 PHE A N 1
ATOM 657 C CA . PHE A 1 80 ? -4.811 7.588 -10.843 1.00 91.19 80 PHE A CA 1
ATOM 658 C C . PHE A 1 80 ? -6.327 7.399 -10.703 1.00 91.19 80 PHE A C 1
ATOM 660 O O . PHE A 1 80 ? -7.050 8.375 -10.471 1.00 91.19 80 PHE A O 1
ATOM 667 N N . CYS A 1 81 ? -6.804 6.158 -10.813 1.00 90.94 81 CYS A N 1
ATOM 668 C CA . CYS A 1 81 ? -8.195 5.780 -10.579 1.00 90.94 81 CYS A CA 1
ATOM 669 C C . CYS A 1 81 ? -8.632 6.187 -9.168 1.00 90.94 81 CYS A C 1
ATOM 671 O O . CYS A 1 81 ? -9.620 6.903 -9.017 1.00 90.94 81 CYS A O 1
ATOM 673 N N . GLU A 1 82 ? -7.836 5.857 -8.149 1.00 92.00 82 GLU A N 1
ATOM 674 C CA . GLU A 1 82 ? -8.080 6.249 -6.761 1.00 92.00 82 GLU A CA 1
ATOM 675 C C . GLU A 1 82 ? -8.189 7.772 -6.604 1.00 92.00 82 GLU A C 1
ATOM 677 O O . GLU A 1 82 ? -9.148 8.279 -6.019 1.00 92.00 82 GLU A O 1
ATOM 682 N N . MET A 1 83 ? -7.240 8.528 -7.163 1.00 90.75 83 MET A N 1
ATOM 683 C CA . MET A 1 83 ? -7.246 9.990 -7.086 1.00 90.75 83 MET A CA 1
ATOM 684 C C . MET A 1 83 ? -8.465 10.600 -7.780 1.00 90.75 83 MET A C 1
ATOM 686 O O . MET A 1 83 ? -9.027 11.587 -7.297 1.00 90.75 83 MET A O 1
ATOM 690 N N . THR A 1 84 ? -8.883 10.028 -8.906 1.00 89.94 84 THR A N 1
ATOM 691 C CA . THR A 1 84 ? -10.060 10.475 -9.658 1.00 89.94 84 THR A CA 1
ATOM 692 C C . THR A 1 84 ? -11.340 10.156 -8.897 1.00 89.94 84 THR A C 1
ATOM 694 O O . THR A 1 84 ? -12.163 11.047 -8.683 1.00 89.94 84 THR A O 1
ATOM 697 N N . PHE A 1 85 ? -11.474 8.927 -8.403 1.00 90.31 85 PHE A N 1
ATOM 698 C CA . PHE A 1 85 ? -12.609 8.493 -7.599 1.00 90.31 85 PHE A CA 1
ATOM 699 C C . PHE A 1 85 ? -12.752 9.344 -6.336 1.00 90.31 85 PHE A C 1
ATOM 701 O O . PHE A 1 85 ? -13.826 9.873 -6.052 1.00 90.31 85 PHE A O 1
ATOM 708 N N . ARG A 1 86 ? -11.644 9.608 -5.638 1.00 90.19 86 ARG A N 1
ATOM 709 C CA . ARG A 1 86 ? -11.623 10.497 -4.477 1.00 90.19 86 ARG A CA 1
ATOM 710 C C . ARG A 1 86 ? -12.105 11.909 -4.813 1.00 90.19 86 ARG A C 1
ATOM 712 O O . ARG A 1 86 ? -12.886 12.474 -4.052 1.00 90.19 86 ARG A O 1
ATOM 719 N N . LYS A 1 87 ? -11.677 12.488 -5.941 1.00 89.69 87 LYS A N 1
ATOM 720 C CA . LYS A 1 87 ? -12.167 13.803 -6.400 1.00 89.69 87 LYS A CA 1
ATOM 721 C C . LYS A 1 87 ? -13.674 13.789 -6.658 1.00 89.69 87 LYS A C 1
ATOM 723 O O . LYS A 1 87 ? -14.352 14.737 -6.272 1.00 89.69 87 LYS A O 1
ATOM 728 N N . VAL A 1 88 ? -14.193 12.728 -7.274 1.00 89.31 88 VAL A N 1
ATOM 729 C CA . VAL A 1 88 ? -15.630 12.562 -7.538 1.00 89.31 88 VAL A CA 1
ATOM 730 C C . VAL A 1 88 ? -16.424 12.481 -6.232 1.00 89.31 88 VAL A C 1
ATOM 732 O O . VAL A 1 88 ? -17.412 13.201 -6.087 1.00 89.31 88 VAL A O 1
ATOM 735 N N . LEU A 1 89 ? -15.960 11.687 -5.261 1.00 89.06 89 LEU A N 1
ATOM 736 C CA . LEU A 1 89 ? -16.586 11.580 -3.939 1.00 89.06 89 LEU A CA 1
ATOM 737 C C . LEU A 1 89 ? -16.592 12.918 -3.189 1.00 89.06 89 LEU A C 1
ATOM 739 O O . LEU A 1 89 ? -17.597 13.277 -2.584 1.00 89.06 89 LEU A O 1
ATOM 743 N N . MET A 1 90 ? -15.489 13.673 -3.242 1.00 86.31 90 MET A N 1
ATOM 744 C CA . MET A 1 90 ? -15.401 14.984 -2.588 1.00 86.31 90 MET A CA 1
ATOM 745 C C . MET A 1 90 ? -16.278 16.045 -3.265 1.00 86.31 90 MET A C 1
ATOM 747 O O . MET A 1 90 ? -16.816 16.908 -2.579 1.00 86.31 90 MET A O 1
ATOM 751 N N . LYS A 1 91 ? -16.423 16.000 -4.596 1.00 87.81 91 LYS A N 1
ATOM 752 C CA . LYS A 1 91 ? -17.239 16.962 -5.354 1.00 87.81 91 LYS A CA 1
ATOM 753 C C . LYS A 1 91 ? -18.741 16.740 -5.157 1.00 87.81 91 LYS A C 1
ATOM 755 O O . LYS A 1 91 ? -19.491 17.709 -5.185 1.00 87.81 91 LYS A O 1
ATOM 760 N N . ASN A 1 92 ? -19.165 15.492 -4.955 1.00 86.00 92 ASN A N 1
ATOM 761 C CA . ASN A 1 92 ? -20.572 15.109 -4.838 1.00 86.00 92 ASN A CA 1
ATOM 762 C C . ASN A 1 92 ? -20.863 14.432 -3.484 1.00 86.00 92 ASN A C 1
ATOM 764 O O . ASN A 1 92 ? -21.138 13.225 -3.447 1.00 86.00 92 ASN A O 1
ATOM 768 N N . PRO A 1 93 ? -20.810 15.176 -2.363 1.00 79.31 93 PRO A N 1
ATOM 769 C CA . PRO A 1 93 ? -21.140 14.615 -1.059 1.00 79.31 93 PRO A CA 1
ATOM 770 C C . PRO A 1 93 ? -22.603 14.140 -1.049 1.00 79.31 93 PRO A C 1
ATOM 772 O O . PRO A 1 93 ? -23.514 14.904 -1.355 1.00 79.31 93 PRO A O 1
ATOM 775 N N . GLY A 1 94 ? -22.828 12.864 -0.724 1.00 74.00 94 GLY A N 1
ATOM 776 C CA . GLY A 1 94 ? -24.167 12.267 -0.600 1.00 74.00 94 GLY A CA 1
ATOM 777 C C . GLY A 1 94 ? -24.681 11.498 -1.822 1.00 74.00 94 GLY A C 1
ATOM 778 O O . GLY A 1 94 ? -25.627 10.730 -1.681 1.00 74.00 94 GLY A O 1
ATOM 779 N N . HIS A 1 95 ? -24.042 11.611 -2.994 1.00 79.25 95 HIS A N 1
ATOM 780 C CA . HIS A 1 95 ? -24.426 10.803 -4.164 1.00 79.25 95 HIS A CA 1
ATOM 781 C C . HIS A 1 95 ? -24.024 9.325 -4.016 1.00 79.25 95 HIS A C 1
ATOM 783 O O . HIS A 1 95 ? -24.669 8.436 -4.564 1.00 79.25 95 HIS A O 1
ATOM 789 N N . PHE A 1 96 ? -22.981 9.060 -3.226 1.00 77.62 96 PHE A N 1
ATOM 790 C CA . PHE A 1 96 ? -22.491 7.719 -2.918 1.00 77.62 96 PHE A CA 1
ATOM 791 C C . PHE A 1 96 ? -22.729 7.403 -1.434 1.00 77.62 96 PHE A C 1
ATOM 793 O O . PHE A 1 96 ? -21.810 7.513 -0.626 1.00 77.62 96 PHE A O 1
ATOM 800 N N . PRO A 1 97 ? -23.952 7.006 -1.035 1.00 70.12 97 PRO A N 1
ATOM 801 C CA . PRO A 1 97 ? -24.285 6.770 0.373 1.00 70.12 97 PRO A CA 1
ATOM 802 C C . PRO A 1 97 ? -23.519 5.590 0.990 1.00 70.12 97 PRO A C 1
ATOM 804 O O . PRO A 1 97 ? -23.404 5.492 2.206 1.00 70.12 97 PRO A O 1
ATOM 807 N N . SER A 1 98 ? -22.991 4.686 0.159 1.00 76.94 98 SER A N 1
ATOM 808 C CA . SER A 1 98 ? -22.314 3.465 0.612 1.00 76.94 98 SER A CA 1
ATOM 809 C C . SER A 1 98 ? -20.802 3.596 0.797 1.00 76.94 98 SER A C 1
ATOM 811 O O . SER A 1 98 ? -20.200 2.666 1.336 1.00 76.94 98 SER A O 1
ATOM 813 N N . VAL A 1 99 ? -20.183 4.685 0.322 1.00 84.69 99 VAL A N 1
ATOM 814 C CA . VAL A 1 99 ? -18.724 4.847 0.332 1.00 84.69 99 VAL A CA 1
ATOM 815 C C . VAL A 1 99 ? -18.348 6.276 0.683 1.00 84.69 99 VAL A C 1
ATOM 817 O O . VAL A 1 99 ? -18.732 7.229 0.013 1.00 84.69 99 VAL A O 1
ATOM 820 N N . THR A 1 100 ? -17.520 6.408 1.707 1.00 84.50 100 THR A N 1
ATOM 821 C CA . THR A 1 100 ? -16.870 7.654 2.094 1.00 84.50 100 THR A CA 1
ATOM 822 C C . THR A 1 100 ? -15.377 7.558 1.795 1.00 84.50 100 THR A C 1
ATOM 824 O O . THR A 1 100 ? -14.789 6.482 1.951 1.00 84.50 100 THR A O 1
ATOM 827 N N . PRO A 1 101 ? -14.738 8.651 1.342 1.00 82.50 101 PRO A N 1
ATOM 828 C CA . PRO A 1 101 ? -13.303 8.643 1.115 1.00 82.50 101 PRO A CA 1
ATOM 829 C C . PRO A 1 101 ? -12.583 8.315 2.434 1.00 82.50 101 PRO A C 1
ATOM 831 O O . PRO A 1 101 ? -12.966 8.856 3.477 1.00 82.50 101 PRO A O 1
ATOM 834 N N . PRO A 1 102 ? -11.561 7.439 2.417 1.00 79.06 102 PRO A N 1
ATOM 835 C CA . PRO A 1 102 ? -10.853 7.059 3.628 1.00 79.06 102 PRO A CA 1
ATOM 836 C C . PRO A 1 102 ? -10.289 8.303 4.313 1.00 79.06 102 PRO A C 1
ATOM 838 O O . PRO A 1 102 ? -9.748 9.202 3.656 1.00 79.06 102 PRO A O 1
ATOM 841 N N . LYS A 1 103 ? -10.423 8.356 5.645 1.00 74.38 103 LYS A N 1
ATOM 842 C CA . LYS A 1 103 ? -9.843 9.430 6.450 1.00 74.38 103 LYS A CA 1
ATOM 843 C C . LYS A 1 103 ? -8.349 9.451 6.167 1.00 74.38 103 LYS A C 1
ATOM 845 O O . LYS A 1 103 ? -7.634 8.482 6.425 1.00 74.38 103 LYS A O 1
ATOM 850 N N . GLN A 1 104 ? -7.876 10.551 5.598 1.00 67.50 104 GLN A N 1
ATOM 851 C CA . GLN A 1 104 ? -6.451 10.736 5.415 1.00 67.50 104 GLN A CA 1
ATOM 852 C C . GLN A 1 104 ? -5.861 10.785 6.819 1.00 67.50 104 GLN A C 1
ATOM 854 O O . GLN A 1 104 ? -6.255 11.647 7.602 1.00 67.50 104 GLN A O 1
ATOM 859 N N . LYS A 1 105 ? -4.982 9.832 7.162 1.00 64.69 105 LYS A N 1
ATOM 860 C CA . LYS A 1 105 ? -4.238 9.913 8.420 1.00 64.69 105 LYS A CA 1
ATOM 861 C C . LYS A 1 105 ? -3.606 11.294 8.435 1.00 64.69 105 LYS A C 1
ATOM 863 O O . LYS A 1 105 ? -2.800 11.592 7.549 1.00 64.69 105 LYS A O 1
ATOM 868 N N . GLU A 1 106 ? -4.020 12.133 9.380 1.00 55.75 106 GLU A N 1
ATOM 869 C CA . GLU A 1 106 ? -3.321 13.376 9.645 1.00 55.75 106 GLU A CA 1
ATOM 870 C C . GLU A 1 106 ? -1.875 12.962 9.870 1.00 55.75 106 GLU A C 1
ATOM 872 O O . GLU A 1 106 ? -1.561 12.219 10.804 1.00 55.75 106 GLU A O 1
ATOM 877 N N . MET A 1 107 ? -1.002 13.313 8.924 1.00 55.53 107 MET A N 1
ATOM 878 C CA . MET A 1 107 ? 0.416 13.120 9.142 1.00 55.53 107 MET A CA 1
ATOM 879 C C . MET A 1 107 ? 0.703 13.873 10.426 1.00 55.53 107 MET A C 1
ATOM 881 O O . MET A 1 107 ? 0.473 15.084 10.460 1.00 55.53 107 MET A O 1
ATOM 885 N N . ALA A 1 108 ? 1.138 13.150 11.466 1.00 57.88 108 ALA A N 1
ATOM 886 C CA . ALA A 1 108 ? 1.563 13.757 12.715 1.00 57.88 108 ALA A CA 1
ATOM 887 C C . ALA A 1 108 ? 2.393 14.979 12.341 1.00 57.88 108 ALA A C 1
ATOM 889 O O . ALA A 1 108 ? 3.336 14.842 11.548 1.00 57.88 108 ALA A O 1
ATOM 890 N N . ALA A 1 109 ? 1.937 16.160 12.779 1.00 58.75 109 ALA A N 1
ATOM 891 C CA . ALA A 1 109 ? 2.517 17.427 12.369 1.00 58.75 109 ALA A CA 1
ATOM 892 C C . ALA A 1 109 ? 4.030 17.268 12.453 1.00 58.75 109 ALA A C 1
ATOM 894 O O . ALA A 1 109 ? 4.542 16.940 13.527 1.00 58.75 109 ALA A O 1
ATOM 895 N N . LYS A 1 110 ? 4.719 17.381 11.303 1.00 61.41 110 LYS A N 1
ATOM 896 C CA . LYS A 1 110 ? 6.177 17.235 11.269 1.00 61.41 110 LYS A CA 1
ATOM 897 C C . LYS A 1 110 ? 6.697 18.095 12.417 1.00 61.41 110 LYS A C 1
ATOM 899 O O . LYS A 1 110 ? 6.283 19.260 12.472 1.00 61.41 110 LYS A O 1
ATOM 904 N N . PRO A 1 111 ? 7.499 17.545 13.349 1.00 59.41 111 PRO A N 1
ATOM 905 C CA . PRO A 1 111 ? 7.984 18.333 14.469 1.00 59.41 111 PRO A CA 1
ATOM 906 C C . PRO A 1 111 ? 8.558 19.611 13.875 1.00 59.41 111 PRO A C 1
ATOM 908 O O . PRO A 1 111 ? 9.343 19.534 12.925 1.00 59.41 111 PRO A O 1
ATOM 911 N N . LYS A 1 112 ? 8.064 20.771 14.331 1.00 56.31 112 LYS A N 1
ATOM 912 C CA . LYS A 1 112 ? 8.551 22.068 13.860 1.00 56.31 112 LYS A CA 1
ATOM 913 C C . LYS A 1 112 ? 10.058 22.040 14.061 1.00 56.31 112 LYS A C 1
ATOM 915 O O . LYS A 1 112 ? 10.522 22.113 15.194 1.00 56.31 112 LYS A O 1
ATOM 920 N N . VAL A 1 113 ? 10.807 21.866 12.975 1.00 58.81 113 VAL A N 1
ATOM 921 C CA . VAL A 1 113 ? 12.259 21.971 13.025 1.00 58.81 113 VAL A CA 1
ATOM 922 C C . VAL A 1 113 ? 12.508 23.412 13.459 1.00 58.81 113 VAL A C 1
ATOM 924 O O . VAL A 1 113 ? 12.005 24.314 12.781 1.00 58.81 113 VAL A O 1
ATOM 927 N N . PRO A 1 114 ? 13.156 23.664 14.610 1.00 58.53 114 PRO A N 1
ATOM 928 C CA . PRO A 1 114 ? 13.402 25.024 15.058 1.00 58.53 114 PRO A CA 1
ATOM 929 C C . PRO A 1 114 ? 14.171 25.737 13.946 1.00 58.53 114 PRO A C 1
ATOM 931 O O . PRO A 1 114 ? 15.274 25.336 13.580 1.00 58.53 114 PRO A O 1
ATOM 934 N N . GLY A 1 115 ? 13.536 26.747 13.351 1.00 55.94 115 GLY A N 1
ATOM 935 C CA . GLY A 1 115 ? 13.929 27.352 12.076 1.00 55.94 115 GLY A CA 1
ATOM 936 C C . GLY A 1 115 ? 15.207 28.192 12.105 1.00 55.94 115 GLY A C 1
ATOM 937 O O . GLY A 1 115 ? 15.303 29.131 11.325 1.00 55.94 115 GLY A O 1
ATOM 938 N N . LYS A 1 116 ? 16.155 27.903 13.003 1.00 56.97 116 LYS A N 1
ATOM 939 C CA . LYS A 1 116 ? 17.450 28.591 13.138 1.00 56.97 116 LYS A CA 1
ATOM 940 C C . LYS A 1 116 ? 18.550 27.718 13.763 1.00 56.97 116 LYS A C 1
ATOM 942 O O . LYS A 1 116 ? 19.470 28.253 14.366 1.00 56.97 116 LYS A O 1
ATOM 947 N N . ALA A 1 117 ? 18.466 26.392 13.689 1.00 60.78 117 ALA A N 1
ATOM 948 C CA . ALA A 1 117 ? 19.625 25.577 14.044 1.00 60.78 117 ALA A CA 1
ATOM 949 C C . ALA A 1 117 ? 20.491 25.422 12.788 1.00 60.78 117 ALA A C 1
ATOM 951 O O . ALA A 1 117 ? 20.032 24.828 11.809 1.00 60.78 117 ALA A O 1
ATOM 952 N N . ASP A 1 118 ? 21.704 25.984 12.790 1.00 72.69 118 ASP A N 1
ATOM 953 C CA . ASP A 1 118 ? 22.651 25.809 11.690 1.00 72.69 118 ASP A CA 1
ATOM 954 C C . ASP A 1 118 ? 22.816 24.313 11.429 1.00 72.69 118 ASP A C 1
ATOM 956 O O . ASP A 1 118 ? 23.231 23.547 12.304 1.00 72.69 118 ASP A O 1
ATOM 960 N N . PHE A 1 119 ? 22.462 23.876 10.217 1.00 74.62 119 PHE A N 1
ATOM 961 C CA . PHE A 1 119 ? 22.486 22.461 9.846 1.00 74.62 119 PHE A CA 1
ATOM 962 C C . PHE A 1 119 ? 23.846 21.827 10.161 1.00 74.62 119 PHE A C 1
ATOM 964 O O . PHE A 1 119 ? 23.909 20.671 10.568 1.00 74.62 119 PHE A O 1
ATOM 971 N N . GLN A 1 120 ? 24.932 22.598 10.043 1.00 75.94 120 GLN A N 1
ATOM 972 C CA . GLN A 1 120 ? 26.273 22.147 10.396 1.00 75.94 120 GLN A CA 1
ATOM 973 C C . GLN A 1 120 ? 26.449 21.823 11.883 1.00 75.94 120 GLN A C 1
ATOM 975 O O . GLN A 1 120 ? 27.114 20.837 12.195 1.00 75.94 120 GLN A O 1
ATOM 980 N N . GLU A 1 121 ? 25.878 22.602 12.799 1.00 75.38 121 GLU A N 1
ATOM 981 C CA . GLU A 1 121 ? 25.995 22.344 14.238 1.00 75.38 121 GLU A CA 1
ATOM 982 C C . GLU A 1 121 ? 25.169 21.129 14.651 1.00 75.38 121 GLU A C 1
ATOM 984 O O . GLU A 1 121 ? 25.676 20.238 15.335 1.00 75.38 121 GLU A O 1
ATOM 989 N N . VAL A 1 122 ? 23.939 21.022 14.140 1.00 76.25 122 VAL A N 1
ATOM 990 C CA . VAL A 1 122 ? 23.080 19.849 14.367 1.00 76.25 122 VAL A CA 1
ATOM 991 C C . VAL A 1 122 ? 23.728 18.592 13.794 1.00 76.25 122 VAL A C 1
ATOM 993 O O . VAL A 1 122 ? 23.743 17.551 14.447 1.00 76.25 122 VAL A O 1
ATOM 996 N N . LEU A 1 123 ? 24.319 18.680 12.600 1.00 76.00 123 LEU A N 1
ATOM 997 C CA . LEU A 1 123 ? 25.041 17.576 11.972 1.00 76.00 123 LEU A CA 1
ATOM 998 C C . LEU A 1 123 ? 26.281 17.178 12.784 1.00 76.00 123 LEU A C 1
ATOM 1000 O O . LEU A 1 123 ? 26.523 15.985 12.951 1.00 76.00 123 LEU A O 1
ATOM 1004 N N . LYS A 1 124 ? 27.062 18.138 13.299 1.00 76.81 124 LYS A N 1
ATOM 1005 C CA . LYS A 1 124 ? 28.219 17.864 14.171 1.00 76.81 124 LYS A CA 1
ATOM 1006 C C . LYS A 1 124 ? 27.783 17.167 15.458 1.00 76.81 124 LYS A C 1
ATOM 1008 O O . LYS A 1 124 ? 28.361 16.137 15.797 1.00 76.81 124 LYS A O 1
ATOM 1013 N N . TYR A 1 125 ? 26.741 17.670 16.117 1.00 77.88 125 TYR A N 1
ATOM 1014 C CA . TYR A 1 125 ? 26.186 17.064 17.325 1.00 77.88 125 TYR A CA 1
ATOM 1015 C C . TYR A 1 125 ? 25.650 15.653 17.065 1.00 77.88 125 TYR A C 1
ATOM 1017 O O . TYR A 1 125 ? 25.994 14.729 17.791 1.00 77.88 125 TYR A O 1
ATOM 1025 N N . GLN A 1 126 ? 24.870 15.449 16.000 1.00 72.94 126 GLN A N 1
ATOM 1026 C CA . GLN A 1 126 ? 24.318 14.137 15.650 1.00 72.94 126 GLN A CA 1
ATOM 1027 C C . GLN A 1 126 ? 25.407 13.140 15.246 1.00 72.94 126 GLN A C 1
ATOM 1029 O O . GLN A 1 126 ? 25.360 11.981 15.654 1.00 72.94 126 GLN A O 1
ATOM 1034 N N . ARG A 1 127 ? 26.424 13.579 14.493 1.00 71.69 127 ARG A N 1
ATOM 1035 C CA . ARG A 1 127 ? 27.595 12.750 14.171 1.00 71.69 127 ARG A CA 1
ATOM 1036 C C . ARG A 1 127 ? 28.352 12.362 15.431 1.00 71.69 127 ARG A C 1
ATOM 1038 O O . ARG A 1 127 ? 28.672 11.193 15.577 1.00 71.69 127 ARG A O 1
ATOM 1045 N N . TRP A 1 128 ? 28.597 13.304 16.340 1.00 70.81 128 TRP A N 1
ATOM 1046 C CA . TRP A 1 128 ? 29.222 13.031 17.633 1.00 70.81 128 TRP A CA 1
ATOM 1047 C C . TRP A 1 128 ? 28.382 12.043 18.456 1.00 70.81 128 TRP A C 1
ATOM 1049 O O . TRP A 1 128 ? 28.870 10.973 18.809 1.00 70.81 128 TRP A O 1
ATOM 1059 N N . ALA A 1 129 ? 27.096 12.331 18.664 1.00 71.56 129 ALA A N 1
ATOM 1060 C CA . ALA A 1 129 ? 26.187 11.484 19.430 1.00 71.56 129 ALA A CA 1
ATOM 1061 C C . ALA A 1 129 ? 26.138 10.061 18.861 1.00 71.56 129 ALA A C 1
ATOM 1063 O O . ALA A 1 129 ? 26.255 9.095 19.606 1.00 71.56 129 ALA A O 1
ATOM 1064 N N . THR A 1 130 ? 26.060 9.922 17.538 1.00 71.19 130 THR A N 1
ATOM 1065 C CA . THR A 1 130 ? 25.999 8.615 16.877 1.00 71.19 130 THR A CA 1
ATOM 1066 C C . THR A 1 130 ? 27.345 7.887 16.920 1.00 71.19 130 THR A C 1
ATOM 1068 O O . THR A 1 130 ? 27.383 6.708 17.249 1.00 71.19 130 THR A O 1
ATOM 1071 N N . LEU A 1 131 ? 28.467 8.556 16.637 1.00 65.44 131 LEU A N 1
ATOM 1072 C CA . LEU A 1 131 ? 29.792 7.921 16.577 1.00 65.44 131 LEU A CA 1
ATOM 1073 C C . LEU A 1 131 ? 30.265 7.443 17.959 1.00 65.44 131 LEU A C 1
ATOM 1075 O O . LEU A 1 131 ? 30.784 6.334 18.088 1.00 65.44 131 LEU A O 1
ATOM 1079 N N . TYR A 1 132 ? 30.046 8.250 19.002 1.00 59.47 132 TYR A N 1
ATOM 1080 C CA . TYR A 1 132 ? 30.379 7.867 20.376 1.00 59.47 132 TYR A CA 1
ATOM 1081 C C . TYR A 1 132 ? 29.359 6.882 20.956 1.00 59.47 132 TYR A C 1
ATOM 1083 O O . TYR A 1 132 ? 29.764 5.975 21.685 1.00 59.47 132 TYR A O 1
ATOM 1091 N N . SER A 1 133 ? 28.077 6.979 20.573 1.00 67.44 133 SER A N 1
ATOM 1092 C CA . SER A 1 133 ? 27.073 5.978 20.948 1.00 67.44 133 SER A CA 1
ATOM 1093 C C . SER A 1 133 ? 27.329 4.626 20.290 1.00 67.44 133 SER A C 1
ATOM 1095 O O . SER A 1 133 ? 27.103 3.613 20.930 1.00 67.44 133 SER A O 1
ATOM 1097 N N . ILE A 1 134 ? 27.813 4.563 19.046 1.00 71.25 134 ILE A N 1
ATOM 1098 C CA . ILE A 1 134 ? 28.117 3.277 18.401 1.00 71.25 134 ILE A CA 1
ATOM 1099 C C . ILE A 1 134 ? 29.221 2.560 19.173 1.00 71.25 134 ILE A C 1
ATOM 1101 O O . ILE A 1 134 ? 29.066 1.391 19.512 1.00 71.25 134 ILE A O 1
ATOM 1105 N N . ASN A 1 135 ? 30.309 3.255 19.509 1.00 74.88 135 ASN A N 1
ATOM 1106 C CA . ASN A 1 135 ? 31.406 2.644 20.256 1.00 74.88 135 ASN A CA 1
ATOM 1107 C C . ASN A 1 135 ? 30.976 2.216 21.666 1.00 74.88 135 ASN A C 1
ATOM 1109 O O . ASN A 1 135 ? 31.364 1.138 22.118 1.00 74.88 135 ASN A O 1
ATOM 1113 N N . SER A 1 136 ? 30.151 3.013 22.353 1.00 69.50 136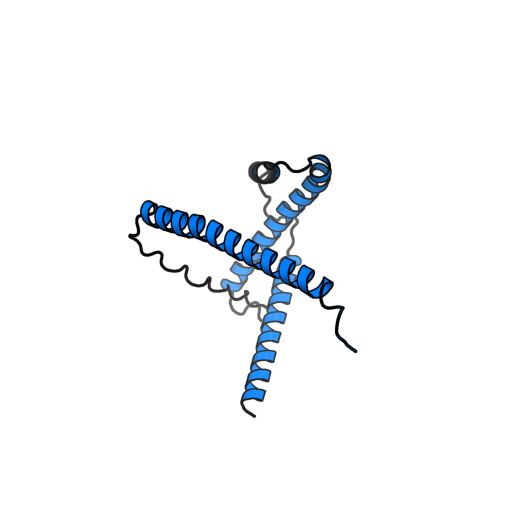 SER A N 1
ATOM 1114 C CA . SER A 1 136 ? 29.630 2.636 23.670 1.00 69.50 136 SER A CA 1
ATOM 1115 C C . SER A 1 136 ? 28.632 1.475 23.590 1.00 69.50 136 SER A C 1
ATOM 1117 O O . SER A 1 136 ? 28.719 0.560 24.406 1.00 69.50 136 SER A O 1
ATOM 1119 N N . SER A 1 137 ? 27.756 1.436 22.582 1.00 74.94 137 SER A N 1
ATOM 1120 C CA . SER A 1 137 ? 26.826 0.327 22.337 1.00 74.94 137 SER A CA 1
ATOM 1121 C C . SER A 1 137 ? 27.552 -0.965 21.954 1.00 74.94 137 SER A C 1
ATOM 1123 O O . SER A 1 137 ? 27.229 -2.022 22.490 1.00 74.94 137 SER A O 1
ATOM 1125 N N . VAL A 1 138 ? 28.569 -0.899 21.089 1.00 80.38 138 VAL A N 1
ATOM 1126 C CA . VAL A 1 138 ? 29.407 -2.057 20.730 1.00 80.38 138 VAL A CA 1
ATOM 1127 C C . VAL A 1 138 ? 30.150 -2.577 21.957 1.00 80.38 138 VAL A C 1
ATOM 1129 O O . VAL A 1 138 ? 30.142 -3.781 22.209 1.00 80.38 138 VAL A O 1
ATOM 1132 N N . ARG A 1 139 ? 30.733 -1.688 22.769 1.00 81.69 139 ARG A N 1
ATOM 1133 C CA . ARG A 1 139 ? 31.423 -2.076 24.005 1.00 81.69 139 ARG A CA 1
ATOM 1134 C C . ARG A 1 139 ? 30.467 -2.691 25.029 1.00 81.69 139 ARG A C 1
ATOM 1136 O O . ARG A 1 139 ? 30.813 -3.696 25.640 1.00 81.69 139 ARG A O 1
ATOM 1143 N N . ALA A 1 140 ? 29.261 -2.145 25.187 1.00 80.12 140 ALA A N 1
ATOM 1144 C CA . ALA A 1 140 ? 28.235 -2.721 26.054 1.00 80.12 140 ALA A CA 1
ATOM 1145 C C . ALA A 1 140 ? 27.836 -4.134 25.595 1.00 80.12 140 ALA A C 1
ATOM 1147 O O . ALA A 1 140 ? 27.812 -5.054 26.408 1.00 80.12 140 ALA A O 1
ATOM 1148 N N . MET A 1 141 ? 27.621 -4.332 24.289 1.00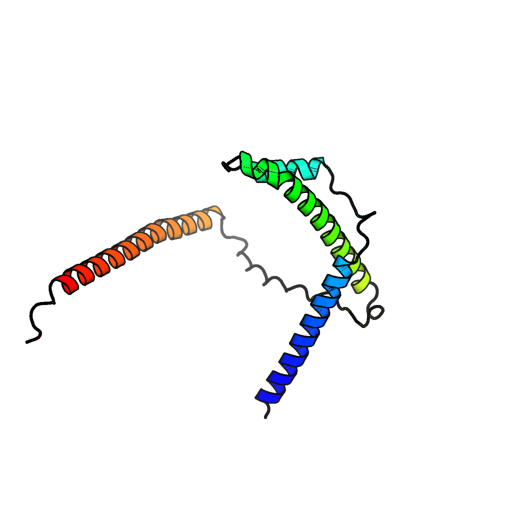 83.69 141 MET A N 1
ATOM 1149 C CA . MET A 1 141 ? 27.330 -5.651 23.713 1.00 83.69 141 MET A CA 1
ATOM 1150 C C . MET A 1 141 ? 28.482 -6.642 23.928 1.00 83.69 141 MET A C 1
ATOM 1152 O O . MET A 1 141 ? 28.242 -7.794 24.279 1.00 83.69 141 MET A O 1
ATOM 1156 N N . GLN A 1 142 ? 29.737 -6.203 23.793 1.00 86.94 142 GLN A N 1
ATOM 1157 C CA . GLN A 1 142 ? 30.906 -7.039 24.088 1.00 86.94 142 GLN A CA 1
ATOM 1158 C C . GLN A 1 142 ? 30.964 -7.458 25.562 1.00 86.94 142 GLN A C 1
ATOM 1160 O O . GLN A 1 142 ? 31.251 -8.619 25.842 1.00 86.94 142 GLN A O 1
ATOM 1165 N N . MET A 1 143 ? 30.652 -6.558 26.501 1.00 87.44 143 MET A N 1
ATOM 1166 C CA . MET A 1 143 ? 30.609 -6.909 27.927 1.00 87.44 143 MET A CA 1
ATOM 1167 C C . MET A 1 143 ? 29.516 -7.937 28.238 1.00 87.44 143 MET A C 1
ATOM 1169 O O . MET A 1 143 ? 29.753 -8.840 29.035 1.00 87.44 143 MET A O 1
ATOM 1173 N N . VAL A 1 144 ? 28.356 -7.851 27.577 1.00 87.44 144 VAL A N 1
ATOM 1174 C CA . VAL A 1 144 ? 27.297 -8.868 27.696 1.00 87.44 144 VAL A CA 1
ATOM 1175 C C . VAL A 1 144 ? 27.794 -10.227 27.202 1.00 87.44 144 VAL A C 1
ATOM 1177 O O . VAL A 1 144 ? 27.624 -11.225 27.895 1.00 87.44 144 VAL A O 1
ATOM 1180 N N . VAL A 1 145 ? 28.466 -10.275 26.047 1.00 91.38 145 VAL A N 1
ATOM 1181 C CA . VAL A 1 145 ? 29.026 -11.525 25.504 1.00 91.38 145 VAL A CA 1
ATOM 1182 C C . VAL A 1 145 ? 30.066 -12.134 26.449 1.00 91.38 145 VAL A C 1
ATOM 1184 O O . VAL A 1 145 ? 30.016 -13.335 26.701 1.00 91.38 145 VAL A O 1
ATOM 1187 N N . VAL A 1 146 ? 30.974 -11.326 27.006 1.00 91.69 146 VAL A N 1
ATOM 1188 C CA . VAL A 1 146 ? 31.970 -11.797 27.985 1.00 91.69 146 VAL A CA 1
ATOM 1189 C C . VAL A 1 146 ? 31.286 -12.361 29.230 1.00 91.69 146 VAL A C 1
ATOM 1191 O O . VAL A 1 146 ? 31.594 -13.481 29.625 1.00 91.69 146 VAL A O 1
ATOM 1194 N N . ALA A 1 147 ? 30.300 -11.654 29.788 1.00 85.94 147 ALA A N 1
ATOM 1195 C CA . ALA A 1 147 ? 29.549 -12.133 30.946 1.00 85.94 147 ALA A CA 1
ATOM 1196 C C . ALA A 1 147 ? 28.813 -13.457 30.660 1.00 85.94 147 ALA A C 1
ATOM 1198 O O . ALA A 1 147 ? 28.816 -14.360 31.495 1.00 85.94 147 ALA A O 1
ATOM 1199 N N . CYS A 1 148 ? 28.223 -13.616 29.470 1.00 85.38 148 CYS A N 1
ATOM 1200 C CA . CYS A 1 148 ? 27.597 -14.874 29.058 1.00 85.38 148 CYS A CA 1
ATOM 1201 C C . CYS A 1 148 ? 28.613 -16.020 28.930 1.00 85.38 148 CYS A C 1
ATOM 1203 O O . CYS A 1 148 ? 28.323 -17.136 29.362 1.00 85.38 148 CYS A O 1
ATOM 1205 N N . LEU A 1 149 ? 29.800 -15.759 28.374 1.00 87.56 149 LEU A N 1
ATOM 1206 C CA . LEU A 1 149 ? 30.875 -16.750 28.269 1.00 87.56 149 LEU A CA 1
ATOM 1207 C C . LEU A 1 149 ? 31.436 -17.141 29.643 1.00 87.56 149 LEU A C 1
ATOM 1209 O O . LEU A 1 149 ? 31.738 -18.314 29.862 1.00 87.56 149 LEU A O 1
ATOM 1213 N N . ASP A 1 150 ? 31.536 -16.198 30.578 1.00 85.62 150 ASP A N 1
ATOM 1214 C CA . ASP A 1 150 ? 31.964 -16.469 31.953 1.00 85.62 150 ASP A CA 1
ATOM 1215 C C . ASP A 1 150 ? 30.929 -17.305 32.711 1.00 85.62 150 ASP A C 1
ATOM 1217 O O . ASP A 1 150 ? 31.296 -18.272 33.378 1.00 85.62 150 ASP A O 1
ATOM 1221 N N . ILE A 1 151 ? 29.631 -17.017 32.556 1.00 82.00 151 ILE A N 1
ATOM 1222 C CA . ILE A 1 151 ? 28.558 -17.862 33.103 1.00 82.00 151 ILE A CA 1
ATOM 1223 C C . ILE A 1 151 ? 28.608 -19.258 32.481 1.00 82.00 151 ILE A C 1
ATOM 1225 O O . ILE A 1 151 ? 28.506 -20.242 33.207 1.00 82.00 151 ILE A O 1
ATOM 1229 N N . GLN A 1 152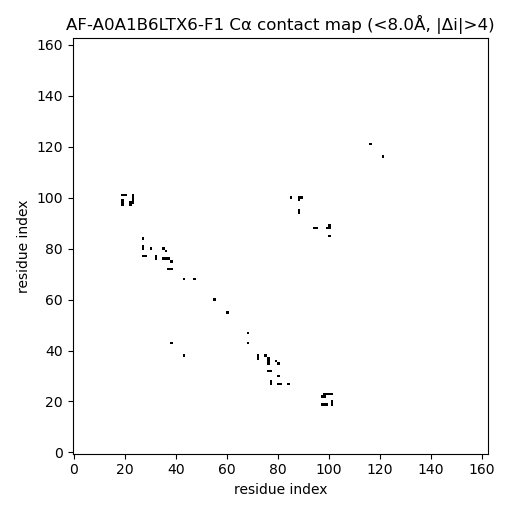 ? 28.803 -19.370 31.165 1.00 78.06 152 GLN A N 1
ATOM 1230 C CA . GLN A 1 152 ? 28.925 -20.664 30.497 1.00 78.06 152 GLN 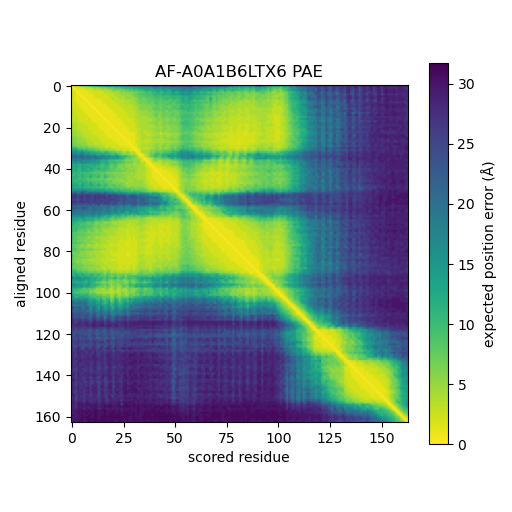A CA 1
ATOM 1231 C C . GLN A 1 152 ? 30.111 -21.464 31.050 1.00 78.06 152 GLN A C 1
ATOM 1233 O O . GLN A 1 152 ? 29.943 -22.630 31.408 1.00 78.06 152 GLN A O 1
ATOM 1238 N N . ARG A 1 153 ? 31.286 -20.838 31.189 1.00 74.19 153 ARG A N 1
ATOM 1239 C CA . ARG A 1 153 ? 32.463 -21.461 31.814 1.00 74.19 153 ARG A CA 1
ATOM 1240 C C . ARG A 1 153 ? 32.167 -21.882 33.249 1.00 74.19 153 ARG A C 1
ATOM 1242 O O . ARG A 1 153 ? 32.387 -23.037 33.585 1.00 74.19 153 ARG A O 1
ATOM 1249 N N . ASN A 1 154 ? 31.603 -21.003 34.071 1.00 72.50 154 ASN A N 1
ATOM 1250 C CA . ASN A 1 154 ? 31.286 -21.313 35.465 1.00 72.50 154 ASN A CA 1
ATOM 1251 C C . ASN A 1 154 ? 30.219 -22.412 35.590 1.00 72.50 154 ASN A C 1
ATOM 1253 O O . ASN A 1 154 ? 30.336 -23.263 36.461 1.00 72.50 154 ASN A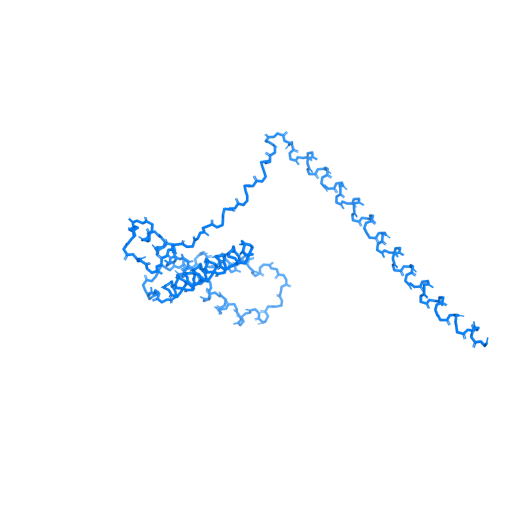 O 1
ATOM 1257 N N . SER A 1 155 ? 29.228 -22.460 34.695 1.00 60.75 155 SER A N 1
ATOM 1258 C CA . SER A 1 155 ? 28.215 -23.524 34.655 1.00 60.75 155 SER A CA 1
ATOM 1259 C C . SER A 1 155 ? 28.796 -24.888 34.267 1.00 60.75 155 SER A C 1
ATOM 1261 O O . SER A 1 155 ? 28.318 -25.907 34.753 1.00 60.75 155 SER A O 1
ATOM 1263 N N . LEU A 1 156 ? 29.866 -24.910 33.460 1.00 57.28 156 LEU A N 1
ATOM 1264 C CA . LEU A 1 156 ? 30.612 -26.127 33.126 1.00 57.28 156 LEU A CA 1
ATOM 1265 C C . LEU A 1 156 ? 31.496 -26.615 34.287 1.00 57.28 156 LEU A C 1
ATOM 1267 O O . LEU A 1 156 ? 31.753 -27.810 34.376 1.00 57.28 156 LEU A O 1
ATOM 1271 N N . TYR A 1 157 ? 31.932 -25.726 35.188 1.00 57.28 157 TYR A N 1
ATOM 1272 C CA . TYR A 1 157 ? 32.745 -26.087 36.360 1.00 57.28 157 TYR A CA 1
ATOM 1273 C C . TYR A 1 157 ? 31.933 -26.345 37.644 1.00 57.28 157 TYR A C 1
ATOM 1275 O O . TYR A 1 157 ? 32.487 -26.874 38.604 1.00 57.28 157 TYR A O 1
ATOM 1283 N N . ASN A 1 158 ? 30.627 -26.045 37.669 1.00 56.31 158 ASN A N 1
ATOM 1284 C CA . ASN A 1 158 ? 29.748 -26.252 38.833 1.00 56.31 158 ASN A CA 1
ATOM 1285 C C . ASN A 1 158 ? 28.945 -27.571 38.789 1.00 56.31 158 ASN A C 1
ATOM 1287 O O . ASN A 1 158 ? 27.850 -27.658 39.340 1.00 56.31 158 ASN A O 1
ATOM 1291 N N . THR A 1 159 ? 29.469 -28.620 38.145 1.00 57.06 159 THR A N 1
ATOM 1292 C CA . THR A 1 159 ? 28.932 -29.992 38.276 1.00 57.06 159 THR A CA 1
ATOM 1293 C C . THR A 1 159 ? 29.576 -30.788 39.415 1.00 57.06 159 THR A C 1
ATOM 1295 O O . THR A 1 159 ? 29.233 -31.950 39.621 1.00 57.06 159 THR A O 1
ATOM 1298 N N . ALA A 1 160 ? 30.495 -30.194 40.177 1.00 56.72 160 ALA A N 1
ATOM 1299 C CA . ALA A 1 160 ? 30.997 -30.775 41.415 1.00 56.72 160 ALA A CA 1
ATOM 1300 C C . ALA A 1 160 ? 30.332 -30.058 42.600 1.00 56.72 160 ALA A C 1
ATOM 1302 O O . ALA A 1 160 ? 30.445 -28.845 42.706 1.00 56.72 160 ALA A O 1
ATOM 1303 N N . TYR A 1 161 ? 29.671 -30.831 43.469 1.00 56.59 161 TYR A N 1
ATOM 1304 C CA . TYR A 1 161 ? 28.913 -30.441 44.675 1.00 56.59 161 TYR A CA 1
ATOM 1305 C C . TYR A 1 161 ? 27.385 -30.323 44.525 1.00 56.59 161 TYR A C 1
ATOM 1307 O O . TYR A 1 161 ? 26.758 -29.360 44.953 1.00 56.59 161 TYR A O 1
ATOM 1315 N N . SER A 1 162 ? 26.761 -31.396 44.034 1.00 46.44 162 SER A N 1
ATOM 1316 C CA . SER A 1 162 ? 25.536 -31.901 44.665 1.00 46.44 162 SER A CA 1
ATOM 1317 C C . SER A 1 162 ? 25.787 -33.353 45.084 1.00 46.44 162 SER A C 1
ATOM 1319 O O . SER A 1 162 ? 25.693 -34.282 44.284 1.00 46.44 162 SER A O 1
ATOM 1321 N N . LYS A 1 163 ? 26.228 -33.510 46.333 1.00 39.53 163 LYS A N 1
ATOM 1322 C CA . LYS A 1 163 ? 26.082 -34.709 47.158 1.00 39.53 163 LYS A CA 1
ATOM 1323 C C . LYS A 1 163 ? 25.413 -34.258 48.444 1.00 39.53 163 LYS A C 1
ATOM 1325 O O . LYS A 1 163 ? 25.798 -33.162 48.911 1.00 39.53 163 LYS A O 1
#